Protein AF-X1Q4J0-F1 (afdb_monomer_lite)

Organism: NCBI:txid412755

Foldseek 3Di:
DWFADPDDPVVCCVAVVVPRTDDDDDFDFDADDDPVVVVCVVVVPDPVVVVVVRVVVPGDDSLRSVVVCVVVNGDHPVVSVVPPD

pLDDT: mean 91.33, std 8.95, range [64.12, 98.0]

Radius of gyration: 17.91 Å; chains: 1; bounding box: 38×18×51 Å

Structure (mmCIF, N/CA/C/O backbone):
data_AF-X1Q4J0-F1
#
_entry.id   AF-X1Q4J0-F1
#
loop_
_atom_site.group_PDB
_atom_site.id
_atom_site.type_symbol
_atom_site.label_atom_id
_atom_site.label_alt_id
_atom_site.label_comp_id
_atom_site.label_asym_id
_atom_site.label_entity_id
_atom_site.label_seq_id
_atom_site.pdbx_PDB_ins_code
_at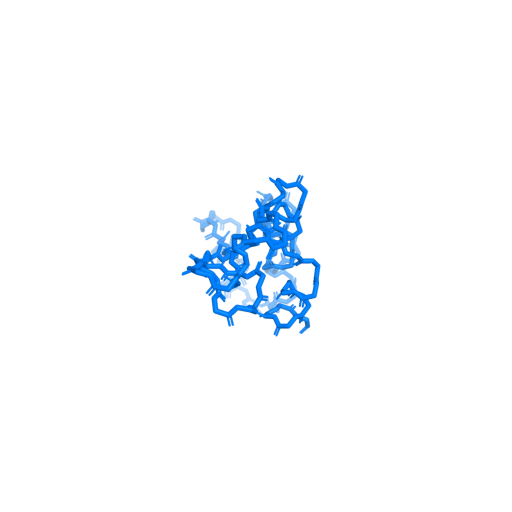om_site.Cartn_x
_atom_site.Cartn_y
_atom_site.Cartn_z
_atom_site.occupancy
_atom_site.B_iso_or_equiv
_atom_site.auth_seq_id
_atom_site.auth_comp_id
_atom_site.auth_asym_id
_atom_site.auth_atom_id
_atom_site.pdbx_PDB_model_num
ATOM 1 N N . MET A 1 1 ? 9.839 2.628 -5.280 1.00 94.12 1 MET A N 1
ATOM 2 C CA . MET A 1 1 ? 9.710 1.409 -6.097 1.00 94.12 1 MET A CA 1
ATOM 3 C C . MET A 1 1 ? 10.195 1.721 -7.507 1.00 94.12 1 MET A C 1
ATOM 5 O O . MET A 1 1 ? 9.943 2.831 -7.966 1.00 94.12 1 MET A O 1
ATOM 9 N N . MET A 1 2 ? 10.956 0.842 -8.150 1.00 94.94 2 MET A N 1
ATOM 10 C CA . MET A 1 2 ? 11.503 1.062 -9.495 1.00 94.94 2 MET A CA 1
ATOM 11 C C . MET A 1 2 ? 10.410 0.886 -10.556 1.00 94.94 2 MET A C 1
ATOM 13 O O . MET A 1 2 ? 9.528 0.050 -10.397 1.00 94.94 2 MET A O 1
ATOM 17 N N . VAL A 1 3 ? 10.447 1.683 -11.627 1.00 93.44 3 VAL A N 1
ATOM 18 C CA . VAL A 1 3 ? 9.511 1.529 -12.755 1.00 93.44 3 VAL A CA 1
ATOM 19 C C . VAL A 1 3 ? 10.148 0.619 -13.796 1.00 93.44 3 VAL A C 1
ATOM 21 O O . VAL A 1 3 ? 11.274 0.872 -14.231 1.00 93.44 3 VAL A O 1
ATOM 24 N N . LYS A 1 4 ? 9.446 -0.454 -14.163 1.00 91.12 4 LYS A N 1
ATOM 25 C CA . LYS A 1 4 ? 9.875 -1.412 -15.182 1.00 91.12 4 LYS A CA 1
ATOM 26 C C . LYS A 1 4 ? 9.845 -0.733 -16.547 1.00 91.12 4 LYS A C 1
ATOM 28 O O . LYS A 1 4 ? 8.839 -0.120 -16.900 1.00 91.12 4 LYS A O 1
ATOM 33 N N . LEU A 1 5 ? 10.916 -0.880 -17.325 1.00 84.38 5 LEU A N 1
ATOM 34 C CA . LEU A 1 5 ? 10.856 -0.571 -18.751 1.00 84.38 5 LEU A CA 1
ATOM 35 C C . LEU A 1 5 ? 10.655 -1.829 -19.577 1.00 84.38 5 LEU A C 1
ATOM 37 O O . LEU A 1 5 ? 11.323 -2.840 -19.375 1.00 84.38 5 LEU A O 1
ATOM 41 N N . ASN A 1 6 ? 9.800 -1.708 -20.586 1.00 73.44 6 ASN A N 1
ATOM 42 C CA . ASN A 1 6 ? 9.756 -2.650 -21.692 1.00 73.44 6 ASN A CA 1
ATOM 43 C C . ASN A 1 6 ? 10.752 -2.183 -22.762 1.00 73.44 6 ASN A C 1
ATOM 45 O O . ASN A 1 6 ? 10.362 -1.565 -23.749 1.00 73.44 6 ASN A O 1
ATOM 49 N N . CYS A 1 7 ? 12.042 -2.426 -22.527 1.00 66.38 7 CYS A N 1
ATOM 50 C CA . CYS A 1 7 ? 13.087 -2.234 -23.534 1.00 66.38 7 CYS A CA 1
ATOM 51 C C . CYS A 1 7 ? 13.330 -3.534 -24.308 1.00 66.38 7 CYS A C 1
ATOM 53 O O . CYS A 1 7 ? 13.346 -4.610 -23.711 1.00 66.38 7 CYS A O 1
ATOM 55 N N . THR A 1 8 ? 13.600 -3.429 -25.610 1.00 68.25 8 THR A N 1
ATOM 56 C CA . THR A 1 8 ? 14.254 -4.506 -26.373 1.00 68.25 8 THR A CA 1
ATOM 57 C C . THR A 1 8 ? 15.743 -4.591 -26.009 1.00 68.25 8 THR A C 1
ATOM 59 O O . THR A 1 8 ? 16.291 -3.646 -25.437 1.00 68.25 8 THR A O 1
ATOM 62 N N . GLU A 1 9 ? 16.416 -5.704 -26.330 1.00 67.62 9 GLU A N 1
ATOM 63 C CA . GLU A 1 9 ? 17.822 -5.960 -25.948 1.00 67.62 9 GLU A CA 1
ATOM 64 C C . GLU A 1 9 ? 18.779 -4.805 -26.308 1.00 67.62 9 GLU A C 1
ATOM 66 O O . GLU A 1 9 ? 19.628 -4.429 -25.501 1.00 67.62 9 GLU A O 1
ATOM 71 N N . GLU A 1 10 ? 18.581 -4.155 -27.458 1.00 64.12 10 GLU A N 1
ATOM 72 C CA . GLU A 1 10 ? 19.391 -3.013 -27.913 1.00 64.12 10 GLU A CA 1
ATOM 73 C C . GLU A 1 10 ? 19.147 -1.725 -27.094 1.00 64.12 10 GLU A 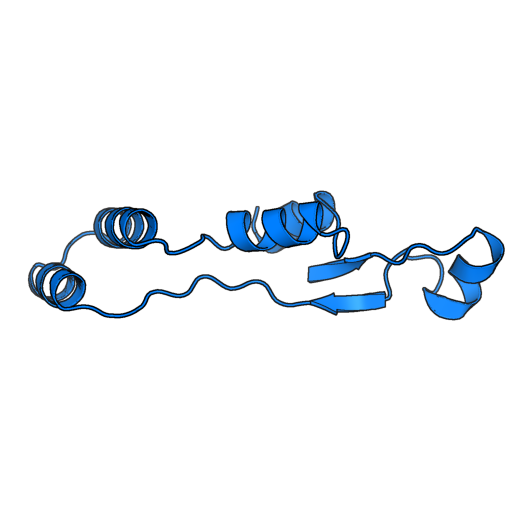C 1
ATOM 75 O O . GLU A 1 10 ? 20.048 -0.903 -26.919 1.00 64.12 10 GLU A O 1
ATOM 80 N N . GLN A 1 11 ? 17.944 -1.541 -26.537 1.00 65.19 11 GLN A N 1
ATOM 81 C CA . GLN A 1 11 ? 17.550 -0.339 -25.786 1.00 65.19 11 GLN A CA 1
ATOM 82 C C . GLN A 1 11 ? 17.944 -0.395 -24.298 1.00 65.19 11 GLN A C 1
ATOM 84 O O . GLN A 1 11 ? 18.011 0.639 -23.623 1.00 65.19 11 GLN A O 1
ATOM 89 N N . VAL A 1 12 ? 18.212 -1.588 -23.758 1.00 67.81 12 VAL A N 1
ATOM 90 C CA . VAL A 1 12 ? 18.474 -1.814 -22.324 1.00 67.81 12 VAL A CA 1
ATOM 91 C C . VAL A 1 12 ? 19.734 -1.083 -21.832 1.00 67.81 12 VAL A C 1
ATOM 93 O O . VAL A 1 12 ? 19.734 -0.517 -20.730 1.00 67.81 12 VAL A O 1
ATOM 96 N N . VAL A 1 13 ? 20.793 -1.033 -22.645 1.00 70.69 13 VAL A N 1
ATOM 97 C CA . VAL A 1 13 ? 22.067 -0.389 -22.273 1.00 70.69 13 VAL A CA 1
ATOM 98 C C . VAL A 1 13 ? 21.952 1.135 -22.313 1.00 70.69 13 VAL A C 1
ATOM 100 O O . VAL A 1 13 ? 22.377 1.805 -21.370 1.00 70.69 13 VAL A O 1
ATOM 103 N N . LEU A 1 14 ? 21.328 1.679 -23.361 1.00 75.69 14 LEU A N 1
ATOM 104 C CA . LEU A 1 14 ? 21.267 3.123 -23.592 1.00 75.69 14 LEU A CA 1
ATOM 105 C C . LEU A 1 14 ? 20.335 3.843 -22.603 1.00 75.69 14 LEU A C 1
ATOM 107 O O . LEU A 1 14 ? 20.671 4.916 -22.109 1.00 75.69 14 LEU A O 1
ATOM 111 N N . PHE A 1 15 ? 19.178 3.246 -22.291 1.00 77.25 15 PHE A N 1
ATOM 112 C CA . PHE A 1 15 ? 18.133 3.909 -21.501 1.00 77.25 15 PHE A CA 1
ATOM 113 C C . PHE A 1 15 ? 18.118 3.503 -20.028 1.00 77.25 15 PHE A C 1
ATOM 115 O O . PHE A 1 15 ? 17.861 4.336 -19.161 1.00 77.25 15 PHE A O 1
ATOM 122 N N . CYS A 1 16 ? 18.412 2.237 -19.726 1.00 78.81 16 CYS A N 1
ATOM 123 C CA . CYS A 1 16 ? 18.252 1.688 -18.376 1.00 78.81 16 CYS A CA 1
ATOM 124 C C . CYS A 1 16 ? 19.578 1.267 -17.735 1.00 78.81 16 CYS A C 1
ATOM 126 O O . CYS A 1 16 ? 19.556 0.654 -16.669 1.00 78.81 16 CYS A O 1
ATOM 128 N N . LYS A 1 17 ? 20.729 1.560 -18.364 1.00 83.19 17 LYS A N 1
ATOM 129 C CA . LYS A 1 17 ? 22.070 1.165 -17.887 1.00 83.19 17 LYS A CA 1
ATOM 130 C C . LYS A 1 17 ? 22.153 -0.321 -17.511 1.00 83.19 17 LYS A C 1
ATOM 132 O O . LYS A 1 17 ? 22.740 -0.675 -16.493 1.00 83.19 17 LYS A O 1
ATOM 137 N N . ASN A 1 18 ? 21.517 -1.179 -18.308 1.00 82.56 18 ASN A N 1
ATOM 138 C CA . ASN A 1 18 ? 21.451 -2.621 -18.072 1.00 82.56 18 ASN A CA 1
ATOM 139 C C . ASN A 1 18 ? 20.711 -3.065 -16.790 1.00 82.56 18 ASN A C 1
ATOM 141 O O . ASN A 1 18 ? 20.909 -4.180 -16.321 1.00 82.56 18 ASN A O 1
ATOM 145 N N . THR A 1 19 ? 19.852 -2.212 -16.215 1.00 87.19 19 THR A N 1
ATOM 146 C CA . THR A 1 19 ? 19.059 -2.551 -15.014 1.00 87.19 19 THR A CA 1
ATOM 147 C C . THR A 1 19 ? 17.663 -3.094 -15.324 1.00 87.19 19 THR A C 1
ATOM 149 O O . THR A 1 19 ? 17.072 -3.753 -14.477 1.00 87.19 19 THR A O 1
ATOM 152 N N . GLY A 1 20 ? 17.111 -2.795 -16.507 1.00 87.56 20 GLY A N 1
ATOM 153 C CA . GLY A 1 20 ? 15.709 -3.092 -16.847 1.00 87.56 20 GLY A CA 1
ATOM 154 C C . GLY A 1 20 ? 14.676 -2.161 -16.189 1.00 87.56 20 GLY A C 1
ATOM 155 O O . GLY A 1 20 ? 13.472 -2.356 -16.357 1.00 87.56 20 GLY A O 1
ATOM 156 N N . TYR A 1 21 ? 15.129 -1.128 -15.471 1.00 90.94 21 TYR A N 1
ATOM 157 C CA . TYR A 1 21 ? 14.276 -0.144 -14.811 1.00 90.94 21 TYR A CA 1
ATOM 158 C C . TYR A 1 21 ? 14.709 1.288 -15.143 1.00 90.94 21 TYR A C 1
ATOM 160 O O . TYR A 1 21 ? 15.882 1.560 -15.399 1.00 90.94 21 TYR A O 1
ATOM 168 N N . TYR A 1 22 ? 13.778 2.237 -15.058 1.00 90.00 22 TYR A N 1
ATOM 169 C CA . TYR A 1 22 ? 14.099 3.662 -15.154 1.00 90.00 22 TYR A CA 1
ATOM 170 C C . TYR A 1 22 ? 13.145 4.502 -14.324 1.00 90.00 22 TYR A C 1
ATOM 172 O O . TYR A 1 22 ? 11.930 4.393 -14.436 1.00 90.00 22 TYR A O 1
ATOM 180 N N . GLY A 1 23 ? 13.699 5.407 -13.525 1.00 90.94 23 GLY A N 1
ATOM 181 C CA . GLY A 1 23 ? 12.900 6.238 -12.638 1.00 90.94 23 GLY A CA 1
ATOM 182 C C . GLY A 1 23 ? 12.305 5.451 -11.470 1.00 90.94 23 GLY A C 1
ATOM 183 O O . GLY A 1 23 ? 12.685 4.318 -11.165 1.00 90.94 23 GLY A O 1
ATOM 184 N N . ARG A 1 24 ? 11.408 6.114 -10.740 1.00 94.94 24 ARG A N 1
ATOM 185 C CA . ARG A 1 24 ? 10.814 5.598 -9.506 1.00 94.94 24 ARG A CA 1
ATOM 186 C C . ARG A 1 24 ? 9.341 5.960 -9.455 1.00 94.94 24 ARG A C 1
ATOM 188 O O . ARG A 1 24 ? 8.946 7.038 -9.883 1.00 94.94 24 ARG A O 1
ATOM 195 N N . THR A 1 25 ? 8.556 5.082 -8.855 1.00 95.00 25 THR A N 1
ATOM 196 C CA . THR A 1 25 ? 7.162 5.318 -8.508 1.00 95.00 25 THR A CA 1
ATOM 197 C C . THR A 1 25 ? 6.948 5.087 -7.012 1.00 95.00 25 THR A C 1
ATOM 199 O O . THR A 1 25 ? 7.679 4.328 -6.358 1.00 95.00 25 THR A O 1
ATOM 202 N N . SER A 1 26 ? 5.967 5.788 -6.459 1.00 95.06 26 SER A N 1
ATOM 203 C CA . SER A 1 26 ? 5.557 5.727 -5.057 1.00 95.06 26 SER A CA 1
ATOM 204 C C . SER A 1 26 ? 4.440 4.708 -4.847 1.00 95.06 26 SER A C 1
ATOM 206 O O . SER A 1 26 ? 3.678 4.420 -5.759 1.00 95.06 26 SER A O 1
ATOM 208 N N . ILE A 1 27 ? 4.323 4.165 -3.646 1.00 96.12 27 ILE A N 1
ATOM 209 C CA . ILE A 1 27 ? 3.151 3.411 -3.186 1.00 96.12 27 ILE A CA 1
ATOM 210 C C . ILE A 1 27 ? 2.712 4.048 -1.879 1.00 96.12 27 ILE A C 1
ATOM 212 O O . ILE A 1 27 ? 3.545 4.630 -1.179 1.00 96.12 27 ILE A O 1
ATOM 216 N N . TYR A 1 28 ? 1.419 3.993 -1.586 1.00 95.56 28 TYR A N 1
ATOM 217 C CA . TYR A 1 28 ? 0.853 4.722 -0.459 1.00 95.56 28 TYR A CA 1
ATOM 218 C C . TYR A 1 28 ? -0.122 3.846 0.314 1.00 95.56 28 TYR A C 1
ATOM 220 O O . TYR A 1 28 ? -0.879 3.080 -0.275 1.00 95.56 28 TYR A O 1
ATOM 228 N N . GLU A 1 29 ? -0.115 4.021 1.628 1.00 95.19 29 GLU A N 1
ATOM 229 C CA . GLU A 1 29 ? -1.132 3.522 2.546 1.00 95.19 29 GLU A CA 1
ATOM 230 C C . GLU A 1 29 ? -1.713 4.752 3.239 1.00 95.19 29 GLU A C 1
ATOM 232 O O . GLU A 1 29 ? -1.005 5.468 3.949 1.00 95.19 29 GLU A O 1
ATOM 237 N N . LEU A 1 30 ? -2.968 5.070 2.921 1.00 95.19 30 LEU A N 1
ATOM 238 C CA . LEU A 1 30 ? -3.617 6.314 3.327 1.00 95.19 30 LEU A CA 1
ATOM 239 C C . LEU A 1 30 ? -4.928 6.002 4.034 1.00 95.19 30 LEU A C 1
ATOM 241 O O . LEU A 1 30 ? -5.814 5.369 3.463 1.00 95.19 30 LEU A O 1
ATOM 245 N N . ILE A 1 31 ? -5.058 6.502 5.259 1.00 94.50 31 ILE A N 1
ATOM 246 C CA . ILE A 1 31 ? -6.284 6.418 6.050 1.00 94.50 31 ILE A CA 1
ATOM 247 C C . ILE A 1 31 ? -6.997 7.760 5.962 1.00 94.50 31 ILE A C 1
ATOM 249 O O . ILE A 1 31 ? -6.432 8.796 6.318 1.00 94.50 31 ILE A O 1
ATOM 253 N N . VAL A 1 32 ? -8.255 7.740 5.529 1.00 91.69 32 VAL A N 1
ATOM 254 C CA . VAL A 1 32 ? -9.142 8.899 5.639 1.00 91.69 32 VAL A CA 1
ATOM 255 C C . VAL A 1 32 ? -9.756 8.894 7.038 1.00 91.69 32 VAL A C 1
ATOM 257 O O . VAL A 1 32 ? -10.420 7.939 7.435 1.00 91.69 32 VAL A O 1
ATOM 260 N N . LEU A 1 33 ? -9.498 9.947 7.817 1.00 92.25 33 LEU A N 1
ATOM 261 C CA . LEU A 1 33 ? -9.969 10.044 9.199 1.00 92.25 33 LEU A CA 1
ATOM 262 C C . LEU A 1 33 ? -11.452 10.430 9.262 1.00 92.25 33 LEU A C 1
ATOM 264 O O . LEU A 1 33 ? -11.818 11.602 9.210 1.00 92.25 33 LEU A O 1
ATOM 268 N N . GLU A 1 34 ? -12.289 9.417 9.429 1.00 91.69 34 GLU A N 1
ATOM 269 C CA . GLU A 1 34 ? -13.720 9.522 9.720 1.00 91.69 34 GLU A CA 1
ATOM 270 C C . GLU A 1 34 ? -14.030 9.442 11.230 1.00 91.69 34 GLU A C 1
ATOM 272 O O . GLU A 1 34 ? -13.154 9.157 12.051 1.00 91.69 34 GLU A O 1
ATOM 277 N N . GLU A 1 35 ? -15.294 9.664 11.616 1.00 94.19 35 GLU A N 1
ATOM 278 C CA . GLU A 1 35 ? -15.718 9.667 13.028 1.00 94.19 35 GLU A CA 1
ATOM 279 C C . GLU A 1 35 ? -15.391 8.376 13.783 1.00 94.19 35 GLU A C 1
ATOM 281 O O . GLU A 1 35 ? -14.945 8.428 14.928 1.00 94.19 35 GLU A O 1
ATOM 28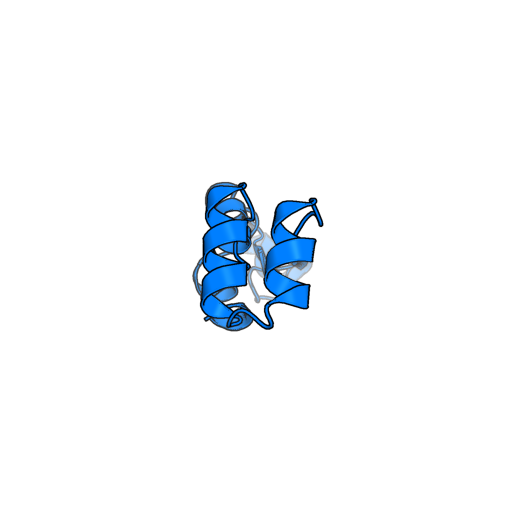6 N N . GLU A 1 36 ? -15.540 7.220 13.139 1.00 94.75 36 GLU A N 1
ATOM 287 C CA . GLU A 1 36 ? -15.243 5.924 13.755 1.00 94.75 36 GLU A CA 1
ATOM 288 C C . GLU A 1 36 ? -13.780 5.822 14.214 1.00 94.75 36 GLU A C 1
ATOM 290 O O . GLU A 1 36 ? -13.503 5.315 15.301 1.00 94.75 36 GLU A O 1
ATOM 295 N N . PHE A 1 37 ? -12.837 6.394 13.458 1.00 96.12 37 PHE A N 1
ATOM 296 C CA . PHE A 1 37 ? -11.434 6.420 13.873 1.00 96.12 37 PHE A CA 1
ATOM 297 C C . PHE A 1 37 ? -11.216 7.312 15.089 1.00 96.12 37 PHE A C 1
ATOM 299 O O . PHE A 1 37 ? -10.372 6.992 15.921 1.00 96.12 37 PHE A O 1
ATOM 306 N N . ARG A 1 38 ? -11.989 8.395 15.251 1.00 95.56 38 ARG A N 1
ATOM 307 C CA . ARG A 1 38 ? -11.910 9.225 16.464 1.00 95.56 38 ARG A CA 1
ATOM 308 C C . ARG A 1 38 ? -12.317 8.427 17.695 1.00 95.56 38 ARG A C 1
ATOM 310 O O . ARG A 1 38 ? -11.608 8.477 18.696 1.00 95.56 38 ARG A O 1
ATOM 317 N N . ALA A 1 39 ? -13.406 7.664 17.605 1.00 95.94 39 ALA A N 1
ATOM 318 C CA . ALA A 1 39 ? -13.849 6.800 18.695 1.00 95.94 39 ALA A CA 1
ATOM 319 C C . ALA A 1 39 ? -12.778 5.756 19.052 1.00 95.94 39 ALA A C 1
ATOM 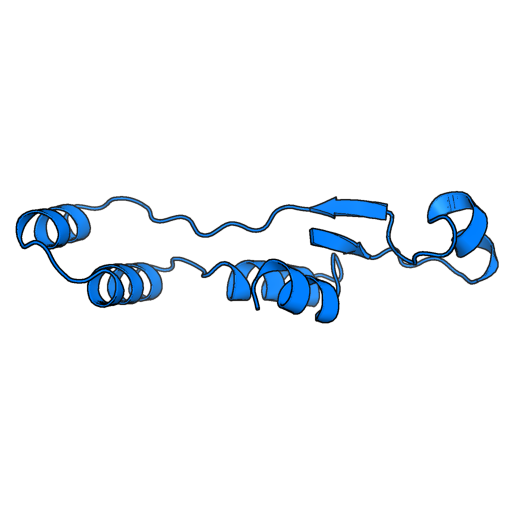321 O O . ALA A 1 39 ? -12.426 5.625 20.224 1.00 95.94 39 ALA A O 1
ATOM 322 N N . LEU A 1 40 ? -12.194 5.097 18.043 1.00 97.00 40 LEU A N 1
ATOM 323 C CA . LEU A 1 40 ? -11.113 4.122 18.228 1.00 97.00 40 LEU A CA 1
ATOM 324 C C . LEU A 1 40 ? -9.851 4.740 18.852 1.00 97.00 40 LEU A C 1
ATOM 326 O O . LEU A 1 40 ? -9.211 4.122 19.702 1.00 97.00 40 LEU A O 1
ATOM 330 N N . ILE A 1 41 ? -9.493 5.965 18.462 1.00 96.44 41 ILE A N 1
ATOM 331 C CA . ILE A 1 41 ? -8.350 6.689 19.034 1.00 96.44 41 ILE A CA 1
ATOM 332 C C . ILE A 1 41 ? -8.615 7.036 20.505 1.00 96.44 41 ILE A C 1
ATOM 334 O O . ILE A 1 41 ? -7.763 6.780 21.356 1.00 96.44 41 ILE A O 1
ATOM 338 N N . ILE A 1 42 ? -9.798 7.574 20.824 1.00 97.44 42 ILE A N 1
ATOM 339 C CA . ILE A 1 42 ? -10.187 7.932 22.198 1.00 97.44 42 ILE A CA 1
ATOM 340 C C . ILE A 1 42 ? -10.203 6.691 23.096 1.00 97.44 42 ILE A C 1
ATOM 342 O O . ILE A 1 42 ? -9.708 6.736 24.222 1.00 97.44 42 ILE A O 1
ATOM 346 N N . SER A 1 43 ? -10.710 5.567 22.586 1.00 97.44 43 SER A N 1
ATOM 347 C CA . SER A 1 43 ? -10.732 4.298 23.313 1.00 97.44 43 SER A CA 1
ATOM 348 C C . SER A 1 43 ? -9.367 3.606 23.385 1.00 97.44 43 SER A C 1
ATOM 350 O O . SER A 1 43 ? -9.285 2.507 23.930 1.00 97.44 43 SER A O 1
ATOM 352 N N . LYS A 1 44 ? -8.303 4.205 22.825 1.00 97.25 44 LYS A N 1
ATOM 353 C CA . LYS A 1 44 ? -6.956 3.620 22.720 1.00 97.25 44 LYS A CA 1
ATOM 354 C C . LYS A 1 44 ? -6.973 2.216 22.107 1.00 97.25 44 LYS A C 1
ATOM 356 O O . LYS A 1 44 ? -6.300 1.306 22.594 1.00 97.25 44 LYS A O 1
ATOM 361 N N . ALA A 1 45 ? -7.770 2.035 21.055 1.00 97.62 45 ALA A N 1
ATOM 362 C CA . ALA A 1 45 ? -7.816 0.782 20.319 1.00 97.62 45 ALA A CA 1
ATOM 363 C C . ALA A 1 45 ? -6.419 0.410 19.796 1.00 97.62 45 ALA A C 1
ATOM 365 O O . ALA A 1 45 ? -5.597 1.277 19.486 1.00 97.62 45 ALA A O 1
ATOM 366 N N . SER A 1 46 ? -6.149 -0.891 19.688 1.00 98.00 46 SER A N 1
ATOM 367 C CA . SER A 1 46 ? -4.880 -1.358 19.135 1.00 98.00 46 SER A CA 1
ATOM 368 C C . SER A 1 46 ? -4.733 -0.938 17.671 1.00 98.00 46 SER A C 1
ATOM 370 O O . SER A 1 46 ? -5.716 -0.784 16.939 1.00 98.00 46 SER A O 1
ATOM 372 N N . SER A 1 47 ? -3.487 -0.807 17.218 1.00 95.56 47 SER A N 1
ATOM 373 C CA . SER A 1 47 ? -3.180 -0.505 15.817 1.00 95.56 47 SER A CA 1
ATOM 374 C C . SER A 1 47 ? -3.792 -1.524 14.852 1.00 95.56 47 SER A C 1
ATOM 376 O O . SER A 1 47 ? -4.229 -1.137 13.773 1.00 95.56 47 SER A O 1
ATOM 378 N N . ASN A 1 48 ? -3.892 -2.796 15.251 1.00 96.81 48 ASN A N 1
ATOM 379 C CA . ASN A 1 48 ? -4.541 -3.840 14.456 1.00 96.81 48 ASN A CA 1
ATOM 380 C C . ASN A 1 48 ? -6.033 -3.552 14.250 1.00 96.81 48 ASN A C 1
ATOM 382 O O . ASN A 1 48 ? -6.505 -3.621 13.122 1.00 96.81 48 ASN A O 1
ATOM 386 N N . ILE A 1 49 ? -6.759 -3.141 15.297 1.00 97.56 49 ILE A N 1
ATOM 387 C CA . ILE A 1 49 ? -8.185 -2.790 15.176 1.00 97.56 49 ILE A CA 1
ATOM 388 C C . ILE A 1 49 ? -8.363 -1.584 14.247 1.00 97.56 49 ILE A C 1
ATOM 390 O O . ILE A 1 49 ? -9.246 -1.584 13.387 1.00 97.56 49 ILE A O 1
ATOM 394 N N . ILE A 1 50 ? -7.511 -0.564 14.388 1.00 96.75 50 ILE A N 1
ATOM 395 C CA . ILE A 1 50 ? -7.532 0.622 13.522 1.00 96.75 50 ILE A CA 1
ATOM 396 C C . ILE A 1 50 ? -7.253 0.224 12.066 1.00 96.75 50 ILE A C 1
ATOM 398 O O . ILE A 1 50 ? -7.979 0.647 11.168 1.00 96.75 50 ILE A O 1
ATOM 402 N N . LYS A 1 51 ? -6.247 -0.626 11.834 1.00 95.56 51 LYS A N 1
ATOM 403 C CA . LYS A 1 51 ? -5.876 -1.121 10.505 1.00 95.56 51 LYS A CA 1
ATOM 404 C C . LYS A 1 51 ? -7.001 -1.927 9.862 1.00 95.56 51 LYS A C 1
ATOM 406 O O . LYS A 1 51 ? -7.358 -1.650 8.722 1.00 95.56 51 LYS A O 1
ATOM 411 N N . ASP A 1 52 ? -7.592 -2.873 10.585 1.00 96.19 52 ASP A N 1
ATOM 412 C CA . ASP A 1 52 ? -8.690 -3.699 10.075 1.00 96.19 52 ASP A CA 1
ATOM 413 C C . ASP A 1 52 ? -9.911 -2.844 9.721 1.00 96.19 52 ASP A C 1
ATOM 415 O O . ASP A 1 52 ? -10.560 -3.065 8.699 1.00 96.19 52 ASP A O 1
ATOM 419 N N . THR A 1 53 ? -10.200 -1.830 10.539 1.00 96.19 53 THR A N 1
ATOM 420 C CA . THR A 1 53 ? -11.268 -0.858 10.267 1.00 96.19 53 THR A CA 1
ATOM 421 C C . THR A 1 53 ? -10.959 -0.040 9.013 1.00 96.19 53 THR A C 1
ATOM 423 O O . THR A 1 53 ? -11.821 0.119 8.152 1.00 96.19 53 THR A O 1
ATOM 426 N N . ALA A 1 54 ? -9.715 0.419 8.853 1.00 96.62 54 ALA A N 1
ATOM 427 C CA . ALA A 1 54 ? -9.276 1.133 7.658 1.00 96.62 54 ALA A CA 1
ATOM 428 C C . ALA A 1 54 ? -9.386 0.286 6.389 1.00 96.62 54 ALA A C 1
ATOM 430 O O . ALA A 1 54 ? -9.925 0.768 5.393 1.00 96.62 54 ALA A O 1
ATOM 431 N N . ILE A 1 55 ? -8.961 -0.979 6.427 1.00 95.81 55 ILE A N 1
ATOM 432 C CA . ILE A 1 55 ? -9.087 -1.902 5.289 1.00 95.81 55 ILE A CA 1
ATOM 433 C C . ILE A 1 55 ? -10.563 -2.098 4.921 1.00 95.81 55 ILE A C 1
ATOM 435 O O . ILE A 1 55 ? -10.924 -1.987 3.751 1.00 95.81 55 ILE A O 1
ATOM 439 N N . LYS A 1 56 ? -11.443 -2.312 5.910 1.00 95.19 56 LYS A N 1
ATOM 440 C CA . LYS A 1 56 ? -12.895 -2.437 5.679 1.00 95.19 56 LYS A CA 1
ATOM 441 C C . LYS A 1 56 ? -13.507 -1.193 5.035 1.00 95.19 56 LYS A C 1
ATOM 443 O O . LYS A 1 56 ? -14.463 -1.316 4.276 1.00 95.19 56 LYS A O 1
ATOM 448 N N . LYS A 1 57 ? -12.945 -0.013 5.307 1.00 94.56 57 LYS A N 1
ATOM 449 C CA . LYS A 1 57 ? -13.342 1.263 4.696 1.00 94.56 57 LYS A CA 1
ATOM 450 C C . LYS A 1 57 ? -12.651 1.571 3.366 1.00 94.56 57 LYS A C 1
ATOM 452 O O . LYS A 1 57 ? -12.815 2.662 2.830 1.00 94.56 57 LYS A O 1
ATOM 457 N N . GLY A 1 58 ? -11.906 0.620 2.806 1.00 93.94 58 GLY A N 1
ATOM 458 C CA . GLY A 1 58 ? -11.292 0.756 1.486 1.00 93.94 58 GLY A CA 1
ATOM 459 C C . GLY A 1 58 ? -9.876 1.330 1.493 1.00 93.94 58 GLY A C 1
ATOM 460 O O . GLY A 1 58 ? -9.356 1.653 0.424 1.00 93.94 58 GLY A O 1
ATOM 461 N N . MET A 1 59 ? -9.218 1.436 2.655 1.00 96.44 59 MET A N 1
ATOM 462 C CA . MET A 1 59 ? -7.772 1.654 2.684 1.00 96.44 59 MET A CA 1
ATOM 463 C C . MET A 1 59 ? -7.074 0.480 1.995 1.00 96.44 59 MET A C 1
ATOM 465 O O . MET A 1 59 ? -7.270 -0.679 2.359 1.00 96.44 59 MET A O 1
ATOM 469 N N . LYS A 1 60 ? -6.191 0.800 1.052 1.00 96.56 60 LYS A N 1
ATOM 470 C CA . LYS A 1 60 ? -5.250 -0.159 0.469 1.00 96.56 60 LYS A CA 1
ATOM 471 C C . LYS A 1 60 ? -3.978 -0.179 1.296 1.00 96.56 60 LYS A C 1
ATOM 473 O O . LYS A 1 60 ? -3.452 0.884 1.632 1.00 96.56 60 LYS A O 1
ATOM 478 N N . THR A 1 61 ? -3.477 -1.371 1.603 1.00 96.12 61 THR A N 1
ATOM 479 C CA . THR A 1 61 ? -2.170 -1.490 2.253 1.00 96.12 61 THR A CA 1
ATOM 480 C C . THR A 1 61 ? -1.051 -1.094 1.288 1.00 96.12 61 THR A C 1
ATOM 482 O O . THR A 1 61 ? -1.248 -1.068 0.069 1.00 96.12 61 THR A O 1
ATOM 485 N N . LEU A 1 62 ? 0.157 -0.842 1.803 1.00 95.88 62 LEU A N 1
ATOM 486 C CA . LEU A 1 62 ? 1.335 -0.638 0.946 1.00 95.88 62 LEU A CA 1
ATOM 487 C C . LEU A 1 62 ? 1.542 -1.798 -0.043 1.00 95.88 62 LEU A C 1
ATOM 489 O O . LEU A 1 62 ? 1.862 -1.556 -1.209 1.00 95.88 62 LEU A O 1
ATOM 493 N N . LYS A 1 63 ? 1.325 -3.045 0.405 1.00 96.25 63 LYS A N 1
ATOM 494 C CA . LYS A 1 63 ? 1.419 -4.240 -0.448 1.00 96.25 63 LYS A CA 1
ATOM 495 C C . LYS A 1 63 ? 0.369 -4.201 -1.555 1.00 96.25 63 LYS A C 1
ATOM 497 O O . LYS A 1 63 ? 0.735 -4.354 -2.716 1.00 96.25 63 LYS A O 1
ATOM 502 N N . ASP A 1 64 ? -0.889 -3.917 -1.225 1.00 96.81 64 ASP A N 1
ATOM 503 C CA . ASP A 1 64 ? -1.972 -3.844 -2.217 1.00 96.81 64 ASP A CA 1
ATOM 504 C C . ASP A 1 64 ? -1.722 -2.729 -3.240 1.00 96.81 64 ASP A C 1
ATOM 506 O O . ASP A 1 64 ? -1.827 -2.952 -4.444 1.00 96.81 64 ASP A O 1
ATOM 510 N N . SER A 1 65 ? -1.297 -1.546 -2.780 1.00 97.56 65 SER A N 1
ATOM 511 C CA . SER A 1 65 ? -0.919 -0.428 -3.655 1.00 97.56 65 SER A CA 1
ATOM 512 C C . SER A 1 65 ? 0.224 -0.803 -4.611 1.00 97.56 65 SER A C 1
ATOM 514 O O . SER A 1 65 ? 0.217 -0.413 -5.781 1.00 97.56 65 SER A O 1
ATOM 516 N N . GLY A 1 66 ? 1.202 -1.580 -4.137 1.00 97.19 66 GLY A N 1
ATOM 517 C CA . GLY A 1 66 ? 2.271 -2.128 -4.970 1.00 97.19 66 GLY A CA 1
ATOM 518 C C . GLY A 1 66 ? 1.770 -3.152 -5.986 1.00 97.19 66 GLY A C 1
ATOM 519 O O . GLY A 1 66 ? 2.111 -3.051 -7.165 1.00 97.19 66 GLY A O 1
ATOM 520 N N . LEU A 1 67 ? 0.934 -4.098 -5.555 1.00 97.38 67 LEU A N 1
ATOM 521 C CA . LEU A 1 67 ? 0.364 -5.139 -6.413 1.00 97.38 67 LEU A CA 1
ATOM 522 C C . LEU A 1 67 ? -0.475 -4.551 -7.551 1.00 97.38 67 LEU A C 1
ATOM 524 O O . LEU A 1 67 ? -0.350 -4.998 -8.689 1.00 97.38 67 LEU A O 1
ATOM 528 N N . GLU A 1 68 ? -1.245 -3.492 -7.299 1.00 97.31 68 GLU A N 1
ATOM 529 C CA . GLU A 1 68 ? -1.981 -2.790 -8.358 1.00 97.31 68 GLU A CA 1
ATOM 530 C C . GLU A 1 68 ? -1.053 -2.249 -9.449 1.00 97.31 68 GLU A C 1
ATOM 532 O O . GLU A 1 68 ? -1.343 -2.371 -10.639 1.00 97.31 68 GLU A O 1
ATOM 537 N N . LYS A 1 69 ? 0.109 -1.711 -9.068 1.00 96.81 69 LYS A N 1
ATOM 538 C CA . LYS 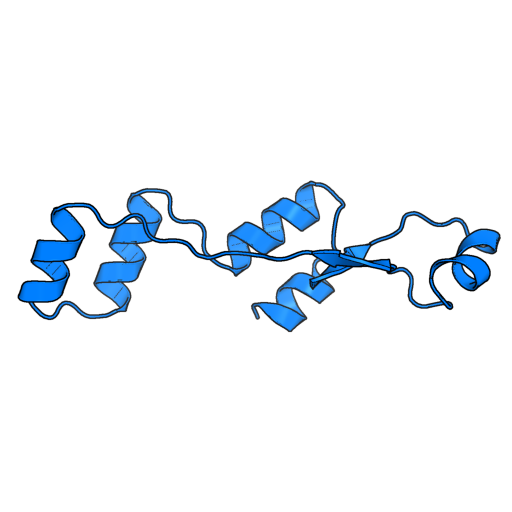A 1 69 ? 1.105 -1.225 -10.032 1.00 96.81 69 LYS A CA 1
ATOM 539 C C . LYS A 1 69 ? 1.794 -2.351 -10.794 1.00 96.81 69 LYS A C 1
ATOM 541 O O . LYS A 1 69 ? 2.193 -2.141 -11.939 1.00 96.81 69 LYS A O 1
ATOM 546 N N . VAL A 1 70 ? 1.918 -3.536 -10.196 1.00 96.81 70 VAL A N 1
ATOM 547 C CA . VAL A 1 70 ? 2.378 -4.742 -10.903 1.00 96.81 70 VAL A CA 1
ATOM 548 C C . VAL A 1 70 ? 1.351 -5.152 -11.953 1.00 96.81 70 VAL A C 1
ATOM 550 O O . VAL A 1 70 ? 1.715 -5.358 -13.107 1.00 96.81 70 VAL A O 1
ATOM 553 N N . MET A 1 71 ? 0.066 -5.192 -11.590 1.00 96.75 71 MET A N 1
ATOM 554 C CA . MET A 1 71 ? -1.021 -5.519 -12.522 1.00 96.75 71 MET A CA 1
ATOM 555 C C . MET A 1 71 ? -1.134 -4.513 -13.677 1.00 96.75 71 MET A C 1
ATOM 557 O O . MET A 1 71 ? -1.512 -4.886 -14.783 1.00 96.75 71 MET A O 1
ATOM 561 N N . GLN A 1 72 ? -0.762 -3.253 -13.446 1.00 96.00 72 GLN A N 1
ATOM 562 C CA . GLN A 1 72 ? -0.682 -2.208 -14.474 1.00 96.00 72 GLN A CA 1
ATOM 563 C C . GLN A 1 72 ? 0.601 -2.269 -15.326 1.00 96.00 72 GLN A C 1
ATOM 565 O O . GLN A 1 72 ? 0.763 -1.464 -16.239 1.00 96.00 72 GLN A O 1
ATOM 570 N N . GLY A 1 73 ? 1.536 -3.177 -15.028 1.00 94.56 73 GLY A N 1
ATOM 571 C CA . GLY A 1 73 ? 2.814 -3.300 -15.736 1.00 94.56 73 GLY A CA 1
ATOM 572 C C . GLY A 1 73 ? 3.832 -2.195 -15.427 1.00 94.56 73 GLY A C 1
ATOM 573 O O . GLY A 1 73 ? 4.834 -2.081 -16.126 1.00 94.56 73 GLY A O 1
ATOM 574 N N . ILE A 1 74 ? 3.604 -1.385 -14.387 1.00 95.75 74 ILE A N 1
ATOM 575 C CA . ILE A 1 74 ? 4.468 -0.250 -14.016 1.00 95.75 74 ILE A CA 1
ATOM 576 C C . ILE A 1 74 ? 5.714 -0.724 -13.262 1.00 95.75 74 ILE A C 1
ATOM 578 O O . ILE A 1 74 ? 6.777 -0.128 -13.385 1.00 95.75 74 ILE A O 1
ATOM 582 N N . THR A 1 75 ? 5.597 -1.768 -12.445 1.00 96.00 75 THR A N 1
ATOM 583 C CA . THR A 1 75 ? 6.680 -2.307 -11.607 1.00 96.00 75 THR A CA 1
ATOM 584 C C . THR A 1 75 ? 6.676 -3.833 -11.651 1.00 96.00 75 THR A C 1
ATOM 586 O O . THR A 1 75 ? 5.812 -4.445 -12.276 1.00 96.00 75 THR A O 1
ATOM 589 N N . THR A 1 76 ? 7.630 -4.458 -10.974 1.00 95.62 76 THR A N 1
ATOM 590 C CA . THR A 1 76 ? 7.721 -5.909 -10.814 1.00 95.62 76 THR A CA 1
ATOM 591 C C . THR A 1 76 ? 7.304 -6.361 -9.418 1.00 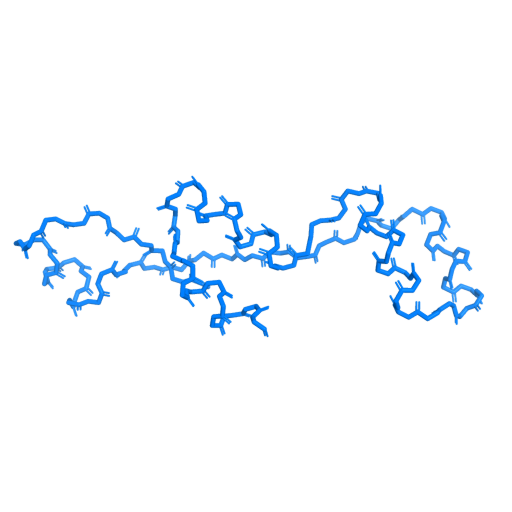95.62 76 THR A C 1
ATOM 593 O O . THR A 1 76 ? 7.275 -5.566 -8.472 1.00 95.62 76 THR A O 1
ATOM 596 N N . LEU A 1 77 ? 6.973 -7.649 -9.288 1.00 96.00 77 LEU A N 1
ATOM 597 C CA . LEU A 1 77 ? 6.652 -8.253 -7.996 1.00 96.00 77 LEU A CA 1
ATOM 598 C C . LEU A 1 77 ? 7.875 -8.244 -7.068 1.00 96.00 77 LEU A C 1
ATOM 600 O O . LEU A 1 77 ? 7.723 -7.980 -5.876 1.00 96.00 77 LEU A O 1
ATOM 604 N N . GLU A 1 78 ? 9.082 -8.447 -7.611 1.00 95.25 78 GLU A N 1
ATOM 605 C CA . GLU A 1 78 ? 10.329 -8.356 -6.846 1.00 95.25 78 GLU A CA 1
ATOM 606 C C . GLU A 1 78 ? 10.485 -6.979 -6.197 1.00 95.25 78 GLU A C 1
ATOM 608 O O . GLU A 1 78 ? 10.852 -6.875 -5.027 1.00 95.25 78 GLU A O 1
ATOM 613 N N . GLU A 1 79 ? 10.151 -5.914 -6.927 1.00 95.75 79 GLU A N 1
ATOM 614 C CA . GLU A 1 79 ? 10.201 -4.559 -6.393 1.00 95.75 79 GLU A CA 1
ATOM 615 C C . GLU A 1 79 ? 9.194 -4.335 -5.265 1.00 95.75 79 GLU A C 1
ATOM 617 O O . GLU A 1 79 ? 9.552 -3.704 -4.271 1.00 95.75 79 GLU A O 1
ATOM 622 N N . VAL A 1 80 ? 7.972 -4.872 -5.373 1.00 96.62 80 VAL A N 1
ATOM 623 C CA . VAL A 1 80 ? 6.962 -4.777 -4.304 1.00 96.62 80 VAL A CA 1
ATOM 624 C C . VAL A 1 80 ? 7.441 -5.495 -3.046 1.00 96.62 80 VAL A C 1
ATOM 626 O O . VAL A 1 80 ? 7.393 -4.915 -1.964 1.00 96.62 80 VAL A O 1
ATOM 629 N N . ILE A 1 81 ? 7.956 -6.719 -3.177 1.00 95.56 81 ILE A N 1
ATOM 630 C CA . ILE A 1 81 ? 8.484 -7.490 -2.042 1.00 95.56 81 ILE A CA 1
ATOM 631 C C . ILE A 1 81 ? 9.680 -6.767 -1.413 1.00 95.56 81 ILE A C 1
ATOM 633 O O . ILE A 1 81 ? 9.788 -6.698 -0.195 1.00 95.56 81 ILE A O 1
ATOM 637 N N . ARG A 1 82 ? 10.556 -6.157 -2.218 1.00 94.88 82 ARG A N 1
ATOM 638 C CA . ARG A 1 82 ? 11.718 -5.421 -1.707 1.00 94.88 82 ARG A CA 1
ATOM 639 C C . ARG A 1 82 ? 11.337 -4.190 -0.879 1.00 94.88 82 ARG A C 1
ATOM 641 O O . ARG A 1 82 ? 12.055 -3.862 0.061 1.00 94.88 82 ARG A O 1
ATOM 648 N N . VAL A 1 83 ? 10.273 -3.469 -1.249 1.00 94.31 83 VAL A N 1
ATOM 649 C CA . VAL A 1 83 ? 9.907 -2.200 -0.583 1.00 94.31 83 VAL A CA 1
ATOM 650 C C . VAL A 1 83 ? 8.785 -2.323 0.444 1.00 94.31 83 VAL A C 1
ATOM 652 O O . VAL A 1 83 ? 8.668 -1.449 1.298 1.00 94.31 83 VAL A O 1
ATOM 655 N N . ALA A 1 84 ? 7.950 -3.355 0.345 1.00 90.62 84 ALA A N 1
ATOM 656 C CA . ALA A 1 84 ? 6.766 -3.535 1.179 1.00 90.62 84 ALA A CA 1
ATOM 657 C C . ALA A 1 84 ? 6.674 -4.932 1.813 1.00 90.62 84 ALA A C 1
ATOM 659 O O . ALA A 1 84 ? 5.649 -5.211 2.426 1.00 90.62 84 ALA A O 1
ATOM 660 N N . GLY A 1 85 ? 7.682 -5.799 1.633 1.00 77.19 85 GLY A N 1
ATOM 661 C CA . GLY A 1 85 ? 7.759 -7.178 2.140 1.00 77.19 85 GLY A CA 1
ATOM 662 C C . GLY A 1 85 ? 7.653 -7.307 3.647 1.00 77.19 85 GLY A C 1
ATOM 663 O O . GLY A 1 85 ? 8.326 -6.534 4.358 1.00 77.19 85 GLY A O 1
#

Secondary structure (DSSP, 8-state):
-EEEP---HHHHHHHHTTSSEEEE----------HHHHHHHHTT--HHHHHHHHHHTTPPPHHHHHHHHHHTTSS-HHHHHHHH-

InterPro domains:
  IPR001482 Type II/IV secretion system domain [PF00437] (15-82)
  IPR027417 P-loop containing nucleoside triphosphate hydrolase [G3DSA:3.40.50.300] (3-84)
  IPR027417 P-loop containing nucleoside triphosphate hydrolase [SSF52540] (13-83)

Sequence (85 aa):
MMVKLNCTEEQVVLFCKNTGYYGRTSIYELIVLEEEFRALIISKASSNIIKDTAIKKGMKTLKDSGLEKVMQGITTLEEVIRVAG